Protein AF-A0A820JFT7-F1 (afdb_monomer_lite)

pLDDT: mean 71.4, std 15.86, range [34.22, 89.88]

Secondary structure (DSSP, 8-state):
----PPPHHHHHHHHHHHHHHHTTS--HHHHHHHHHIIIIIGGGGGGTS---TTS---------

Foldseek 3Di:
DDDPFDDLVVVVVVLVVVVVVVVVPPDPVVVVVSVCCVVPPNVPSVVVGCPDPPPPDVPPPPDD

Organism: NCBI:txid392033

Radius of gyration: 15.35 Å; chains: 1; bounding box: 25×26×44 Å

Sequence (64 aa):
MAQALMPNDTVLISYNEIRDEIQKLSDSRMEKLLNYFETQWMISIDTWNVSRTDTRTNSTCEGG

Structure (mmCIF, N/CA/C/O backbone):
data_AF-A0A820JFT7-F1
#
_entry.id   AF-A0A820JFT7-F1
#
loop_
_atom_site.group_PDB
_atom_site.id
_atom_site.type_symbol
_atom_site.label_atom_id
_atom_site.label_alt_id
_atom_site.label_comp_id
_atom_site.label_asym_id
_atom_site.label_entity_id
_atom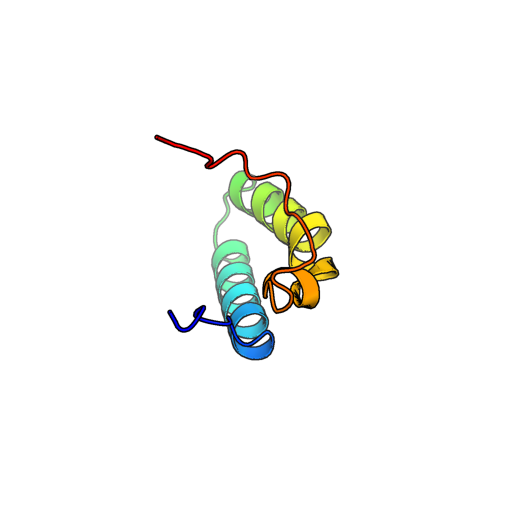_site.label_seq_id
_atom_site.pdbx_PDB_ins_code
_atom_site.Cartn_x
_atom_site.Cartn_y
_atom_site.Cartn_z
_atom_site.occupancy
_atom_site.B_iso_or_equiv
_atom_site.auth_seq_id
_atom_site.auth_comp_id
_atom_site.auth_asym_id
_atom_site.auth_atom_id
_atom_site.pdbx_PDB_model_num
ATOM 1 N N . MET A 1 1 ? 10.301 16.503 -20.957 1.00 40.66 1 MET A N 1
ATOM 2 C CA . MET A 1 1 ? 9.796 16.630 -19.575 1.00 40.66 1 MET A CA 1
ATOM 3 C C . MET A 1 1 ? 10.199 15.370 -18.832 1.00 40.66 1 MET A C 1
ATOM 5 O O . MET A 1 1 ? 9.929 14.297 -19.352 1.00 40.66 1 MET A O 1
ATOM 9 N N . ALA A 1 2 ? 10.915 15.470 -17.712 1.00 42.62 2 ALA A N 1
ATOM 10 C CA . ALA A 1 2 ? 11.234 14.296 -16.902 1.00 42.62 2 ALA A CA 1
ATOM 11 C C . ALA A 1 2 ? 9.971 13.904 -16.122 1.00 42.62 2 ALA A C 1
ATOM 13 O O . ALA A 1 2 ? 9.496 14.695 -15.309 1.00 42.62 2 ALA A O 1
ATOM 14 N N . GLN A 1 3 ? 9.386 12.738 -16.407 1.00 54.09 3 GLN A N 1
ATOM 15 C CA . GLN A 1 3 ? 8.350 12.177 -15.540 1.00 54.09 3 GLN A CA 1
ATOM 16 C C . GLN A 1 3 ? 8.993 11.905 -14.178 1.00 54.09 3 GLN A C 1
ATOM 18 O O . GLN A 1 3 ? 10.009 11.214 -14.099 1.00 54.09 3 GLN A O 1
ATOM 23 N N . ALA A 1 4 ? 8.437 12.494 -13.120 1.00 59.50 4 ALA A N 1
ATOM 24 C CA . ALA A 1 4 ? 8.848 12.198 -11.757 1.00 59.50 4 ALA A CA 1
ATOM 25 C C . ALA A 1 4 ? 8.411 10.764 -11.440 1.00 59.50 4 ALA A C 1
ATOM 27 O O . ALA A 1 4 ? 7.245 10.516 -11.144 1.00 59.50 4 ALA A O 1
ATOM 28 N N . LEU A 1 5 ? 9.335 9.817 -11.590 1.00 64.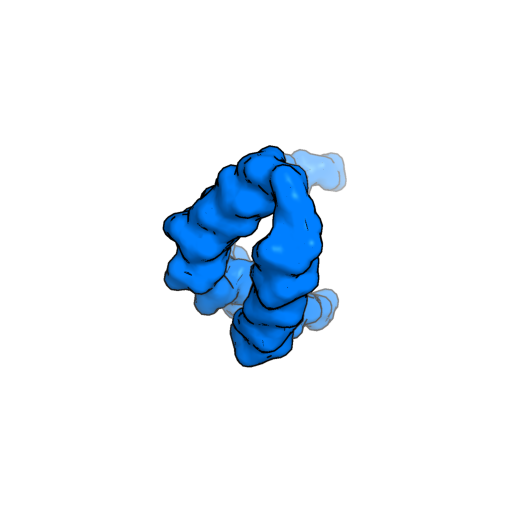88 5 LEU A N 1
ATOM 29 C CA . LEU A 1 5 ? 9.131 8.439 -11.163 1.00 64.88 5 LEU A CA 1
ATOM 30 C C . LEU A 1 5 ? 9.091 8.431 -9.632 1.00 64.88 5 LEU A C 1
ATOM 32 O O . LEU A 1 5 ? 9.983 8.987 -8.990 1.00 64.88 5 LEU A O 1
ATOM 36 N N . MET A 1 6 ? 8.062 7.826 -9.050 1.00 70.88 6 MET A N 1
ATOM 37 C CA . MET A 1 6 ? 7.993 7.583 -7.614 1.00 70.88 6 MET A CA 1
ATOM 38 C C . MET A 1 6 ? 8.784 6.315 -7.289 1.00 70.88 6 MET A C 1
ATOM 40 O O . MET A 1 6 ? 8.395 5.243 -7.744 1.00 70.88 6 MET A O 1
ATOM 44 N N . PRO A 1 7 ? 9.875 6.377 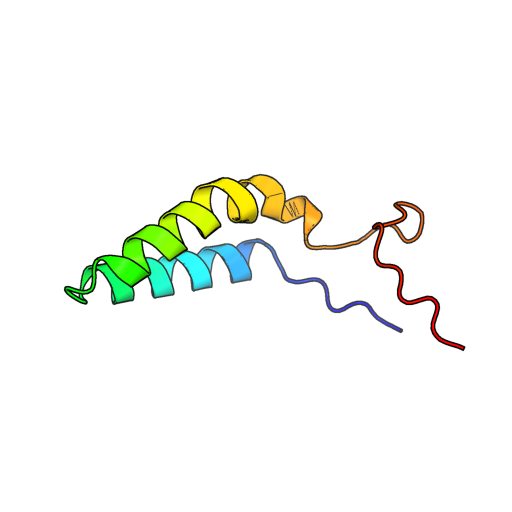-6.511 1.00 79.00 7 PRO A N 1
ATOM 45 C CA . PRO A 1 7 ? 10.587 5.170 -6.114 1.00 79.00 7 PRO A CA 1
ATOM 46 C C . PRO A 1 7 ? 9.655 4.261 -5.305 1.00 79.00 7 PRO A C 1
ATOM 48 O O . PRO A 1 7 ? 9.077 4.702 -4.309 1.00 79.00 7 PRO A O 1
ATOM 51 N N . ASN A 1 8 ? 9.513 3.003 -5.728 1.00 81.38 8 ASN A N 1
ATOM 52 C CA . ASN A 1 8 ? 8.601 2.047 -5.092 1.00 81.38 8 ASN A CA 1
ATOM 53 C C . ASN A 1 8 ? 8.896 1.893 -3.593 1.00 81.38 8 ASN A C 1
ATOM 55 O O . ASN A 1 8 ? 7.971 1.862 -2.786 1.00 81.38 8 ASN A O 1
ATOM 59 N N . ASP A 1 9 ? 10.179 1.874 -3.216 1.00 82.06 9 ASP A N 1
ATOM 60 C CA . ASP A 1 9 ? 10.611 1.808 -1.818 1.00 82.06 9 ASP A CA 1
ATOM 61 C C . ASP A 1 9 ? 10.065 2.975 -0.991 1.00 82.06 9 ASP A C 1
ATOM 63 O O . ASP A 1 9 ? 9.550 2.774 0.105 1.00 82.06 9 ASP A O 1
ATOM 67 N N . THR A 1 10 ? 10.116 4.198 -1.524 1.00 83.06 10 THR A N 1
ATOM 68 C CA . THR A 1 10 ? 9.608 5.388 -0.829 1.00 83.06 10 THR A CA 1
ATOM 69 C C . THR A 1 10 ? 8.101 5.303 -0.622 1.00 83.06 10 THR A C 1
ATOM 71 O O . THR A 1 10 ? 7.613 5.599 0.463 1.00 83.06 10 THR A O 1
ATOM 74 N N . VAL A 1 11 ? 7.363 4.854 -1.637 1.00 83.69 11 VAL A N 1
ATOM 75 C CA . VAL A 1 11 ? 5.906 4.704 -1.555 1.00 83.69 11 VAL A CA 1
ATOM 76 C C . VAL A 1 11 ? 5.515 3.620 -0.544 1.00 83.69 11 VAL A C 1
ATOM 78 O O . VAL A 1 11 ? 4.605 3.844 0.252 1.00 83.69 11 VAL A O 1
ATOM 81 N N . LEU A 1 12 ? 6.218 2.482 -0.516 1.00 85.75 12 LEU A N 1
ATOM 82 C CA . LEU A 1 12 ? 5.978 1.416 0.463 1.00 85.75 12 LEU A CA 1
ATOM 83 C C . LEU A 1 12 ? 6.271 1.870 1.896 1.00 85.75 12 LEU A C 1
ATOM 85 O O . LEU A 1 12 ? 5.481 1.591 2.797 1.00 85.75 12 LEU A O 1
ATOM 89 N N . ILE A 1 13 ? 7.384 2.578 2.110 1.00 89.25 13 ILE A N 1
ATOM 90 C CA . ILE A 1 13 ? 7.750 3.112 3.428 1.00 89.25 13 ILE A CA 1
ATOM 91 C C . ILE A 1 13 ? 6.664 4.072 3.918 1.00 89.25 13 ILE A C 1
ATOM 93 O O . ILE A 1 13 ? 6.107 3.860 4.994 1.00 89.25 13 ILE A O 1
ATOM 97 N N . SER A 1 14 ? 6.289 5.062 3.103 1.00 86.12 14 SER A N 1
ATOM 98 C CA . SER A 1 14 ? 5.265 6.040 3.482 1.00 86.12 14 SER A CA 1
ATOM 99 C C . SER A 1 14 ? 3.886 5.408 3.687 1.00 86.12 14 SER A C 1
ATOM 101 O O . SER A 1 14 ? 3.159 5.807 4.593 1.00 86.12 14 SER A O 1
ATOM 103 N N . TYR A 1 15 ? 3.513 4.401 2.891 1.00 87.94 15 TYR A N 1
ATOM 104 C CA . TYR A 1 15 ? 2.258 3.675 3.096 1.00 87.94 15 TYR A CA 1
ATOM 105 C C . TYR A 1 15 ? 2.225 2.956 4.452 1.00 87.94 15 TYR A C 1
ATOM 107 O O . TYR A 1 15 ? 1.221 3.030 5.162 1.00 87.94 15 TYR A O 1
ATOM 115 N N . ASN A 1 16 ? 3.322 2.297 4.836 1.00 89.00 16 ASN A N 1
ATOM 116 C CA . ASN A 1 16 ? 3.414 1.606 6.122 1.00 89.00 16 ASN A CA 1
ATOM 117 C C . ASN A 1 16 ? 3.347 2.579 7.307 1.00 89.00 16 ASN A C 1
ATOM 119 O O . ASN A 1 16 ? 2.637 2.303 8.270 1.00 89.00 16 ASN A O 1
ATOM 123 N N . GLU A 1 17 ? 4.003 3.738 7.217 1.00 89.88 17 GLU A N 1
ATOM 124 C CA . GLU A 1 17 ? 3.914 4.784 8.246 1.00 89.88 17 GLU A CA 1
ATOM 125 C C . GLU A 1 17 ? 2.467 5.270 8.434 1.00 89.88 17 GLU A C 1
ATOM 127 O O . GLU A 1 17 ? 1.961 5.320 9.556 1.00 89.88 17 GLU A O 1
ATOM 132 N N . ILE A 1 18 ? 1.760 5.542 7.331 1.00 87.06 18 ILE A N 1
ATOM 133 C CA . ILE A 1 18 ? 0.351 5.963 7.354 1.00 87.06 18 ILE A CA 1
ATOM 134 C C . ILE A 1 18 ? -0.542 4.868 7.952 1.00 87.06 18 ILE A C 1
ATOM 136 O O . ILE A 1 18 ? -1.452 5.159 8.732 1.00 87.06 18 ILE A O 1
ATOM 140 N N . ARG A 1 19 ? -0.294 3.600 7.605 1.00 87.25 19 ARG A N 1
ATOM 141 C CA . ARG A 1 19 ? -1.028 2.454 8.154 1.00 87.25 19 ARG A CA 1
ATOM 142 C C . ARG A 1 19 ? -0.855 2.353 9.669 1.00 87.25 19 ARG A C 1
ATOM 144 O O . ARG A 1 19 ? -1.853 2.202 10.373 1.00 87.25 19 ARG A O 1
ATOM 151 N N . ASP A 1 20 ? 0.373 2.472 10.162 1.00 88.44 20 ASP A N 1
ATOM 152 C CA . ASP A 1 20 ? 0.686 2.399 11.592 1.00 88.44 20 ASP A CA 1
ATOM 153 C C . ASP A 1 20 ? 0.074 3.562 12.385 1.00 88.44 20 ASP A C 1
ATOM 155 O O . ASP A 1 20 ? -0.322 3.397 13.541 1.00 88.44 20 ASP A O 1
ATOM 159 N N . GLU A 1 21 ? -0.022 4.752 11.790 1.00 86.12 21 GLU A N 1
ATOM 160 C CA . GLU A 1 21 ? -0.707 5.893 12.400 1.00 86.12 21 GLU A CA 1
ATOM 161 C C . GLU A 1 21 ? -2.224 5.715 12.426 1.00 86.12 21 GLU A C 1
ATOM 163 O O . GLU A 1 21 ? -2.861 5.979 13.446 1.00 86.12 21 GLU A O 1
ATOM 168 N N . ILE A 1 22 ? -2.812 5.210 11.341 1.00 83.62 22 ILE A N 1
ATOM 169 C CA . ILE A 1 22 ? -4.254 4.971 11.258 1.00 83.62 22 ILE A CA 1
ATOM 170 C C . ILE A 1 22 ? -4.698 3.857 12.204 1.00 83.62 22 ILE A C 1
ATOM 172 O O . ILE A 1 22 ? -5.753 3.995 12.810 1.00 83.62 22 ILE A O 1
ATOM 176 N N . GLN A 1 23 ? -3.900 2.807 12.413 1.00 80.56 23 GLN A N 1
ATOM 177 C CA . GLN A 1 23 ? -4.213 1.770 13.409 1.00 80.56 23 GLN A CA 1
ATOM 178 C C . GLN A 1 23 ? -4.300 2.315 14.843 1.00 80.56 23 GLN A C 1
ATOM 180 O O . GLN A 1 23 ? -4.957 1.720 15.696 1.00 80.56 23 GLN A O 1
ATOM 185 N N . LYS A 1 24 ? -3.654 3.453 15.127 1.00 83.31 24 LYS A N 1
ATOM 186 C CA . LYS A 1 24 ? -3.756 4.142 16.424 1.00 83.31 24 LYS A CA 1
ATOM 187 C C . LYS A 1 24 ? -5.018 5.005 16.526 1.00 83.31 24 LYS A C 1
ATOM 189 O O . LYS A 1 24 ? -5.370 5.433 17.625 1.00 83.31 24 LYS A O 1
ATOM 194 N N . LEU A 1 25 ? -5.697 5.270 15.410 1.00 76.00 25 LEU A N 1
ATOM 195 C CA . LEU A 1 25 ? -6.953 6.010 15.341 1.00 76.00 25 LEU A CA 1
ATOM 196 C C . LEU A 1 25 ? -8.129 5.020 15.340 1.00 76.00 25 LEU A C 1
ATOM 198 O O . LEU A 1 25 ? -8.123 4.026 14.629 1.00 76.00 25 LEU A O 1
ATOM 202 N N . SER A 1 26 ? -9.188 5.293 16.105 1.00 69.56 26 SER A N 1
ATOM 203 C CA . SER A 1 26 ? -10.355 4.394 16.193 1.00 69.56 26 SER A CA 1
ATOM 204 C C . SER A 1 26 ? -11.349 4.514 15.022 1.00 69.56 26 SER A C 1
ATOM 206 O O . SER A 1 26 ? -12.466 3.994 15.104 1.00 69.56 26 SER A O 1
ATOM 208 N N . ASP A 1 27 ? -10.994 5.213 13.935 1.00 75.94 27 ASP A N 1
ATOM 209 C CA . ASP A 1 27 ? -11.911 5.458 12.814 1.00 75.94 27 ASP A CA 1
ATOM 210 C C . ASP A 1 27 ? -11.859 4.334 11.767 1.00 75.94 27 ASP A C 1
ATOM 212 O O . ASP A 1 27 ? -11.028 4.312 10.857 1.00 75.94 27 ASP A O 1
ATOM 216 N N . SER A 1 28 ? -12.844 3.439 11.851 1.00 74.50 28 SER A N 1
ATOM 217 C CA . SER A 1 28 ? -13.064 2.325 10.913 1.00 74.50 28 SER A CA 1
ATOM 218 C C . SER A 1 28 ? -13.199 2.718 9.430 1.00 74.50 28 SER A C 1
ATOM 220 O O . SER A 1 28 ? -13.106 1.861 8.547 1.00 74.50 28 SER A O 1
ATOM 222 N N . ARG A 1 29 ? -13.456 3.995 9.104 1.00 78.44 29 ARG A N 1
ATOM 223 C CA . ARG A 1 29 ? -13.556 4.449 7.704 1.00 78.44 29 ARG A CA 1
ATOM 224 C C . ARG A 1 29 ? -12.191 4.509 7.031 1.00 78.44 29 ARG A C 1
ATOM 226 O O . ARG A 1 29 ? -12.084 4.151 5.859 1.00 78.44 29 ARG A O 1
ATOM 233 N N . MET A 1 30 ? -11.166 4.912 7.775 1.00 81.25 30 MET A N 1
ATOM 234 C CA . MET A 1 30 ? -9.798 4.995 7.271 1.00 81.25 30 MET A CA 1
ATOM 235 C C . MET A 1 30 ? -9.209 3.601 7.033 1.00 81.25 30 MET A C 1
ATOM 237 O O . MET A 1 30 ? -8.547 3.391 6.022 1.00 81.25 30 MET A O 1
ATOM 241 N N . GLU A 1 31 ? -9.545 2.616 7.869 1.00 81.62 31 GLU A N 1
ATOM 242 C CA . GLU A 1 31 ? -9.147 1.218 7.651 1.00 81.62 31 GLU A CA 1
ATOM 243 C C . GLU A 1 31 ? -9.701 0.639 6.342 1.00 81.62 31 GLU A C 1
ATOM 245 O O . GLU A 1 31 ? -8.982 -0.022 5.594 1.00 81.62 31 GLU A O 1
ATOM 250 N N . LYS A 1 32 ? -10.975 0.907 6.019 1.00 83.94 32 LYS A N 1
ATOM 251 C CA . LYS A 1 32 ? -11.575 0.449 4.752 1.00 83.94 32 LYS A CA 1
ATOM 252 C C . LYS A 1 32 ? -10.881 1.062 3.539 1.00 83.94 32 LYS A C 1
ATOM 254 O O . LYS A 1 32 ? -10.695 0.376 2.535 1.00 83.94 32 LYS A O 1
ATOM 259 N N . LEU A 1 33 ? -10.504 2.336 3.638 1.00 83.25 33 LEU A N 1
ATOM 260 C CA . LEU A 1 33 ? -9.765 3.033 2.592 1.00 83.25 33 LEU A CA 1
ATOM 261 C C . LEU A 1 33 ? -8.359 2.443 2.422 1.00 83.25 33 LEU A C 1
ATOM 263 O O . LEU A 1 33 ? -7.961 2.159 1.296 1.00 83.25 33 LEU A O 1
ATOM 267 N N . LEU A 1 34 ? -7.641 2.192 3.520 1.00 85.44 34 LEU A N 1
ATOM 268 C CA . LEU A 1 34 ? -6.327 1.548 3.482 1.00 85.44 34 LEU A CA 1
ATOM 269 C C . LEU A 1 34 ? -6.389 0.150 2.872 1.00 85.44 34 LEU A C 1
ATOM 271 O O . LEU A 1 34 ? -5.605 -0.149 1.983 1.00 85.44 34 LEU A O 1
ATOM 275 N N . ASN A 1 35 ? -7.366 -0.672 3.255 1.00 86.12 35 ASN A N 1
ATOM 276 C CA . ASN A 1 35 ? -7.539 -1.998 2.659 1.00 86.12 35 ASN A CA 1
ATOM 277 C C . ASN A 1 35 ? -7.773 -1.925 1.142 1.00 86.12 35 ASN A C 1
ATOM 279 O O . ASN A 1 35 ? -7.260 -2.755 0.390 1.00 86.12 35 ASN A O 1
ATOM 283 N N . TYR A 1 36 ? -8.527 -0.931 0.665 1.00 84.81 36 TYR A N 1
ATOM 284 C CA . TYR A 1 36 ? -8.676 -0.699 -0.771 1.00 84.81 36 TYR A CA 1
ATOM 285 C C . TYR A 1 36 ? -7.337 -0.314 -1.422 1.00 84.81 36 TYR A C 1
ATOM 287 O O . TYR A 1 36 ? -6.974 -0.880 -2.454 1.00 84.81 36 TYR A O 1
ATOM 295 N N . PHE A 1 37 ? -6.571 0.590 -0.802 1.00 83.12 37 PHE A N 1
ATOM 296 C CA . PHE A 1 37 ? -5.244 0.969 -1.293 1.00 83.12 37 PHE A CA 1
ATOM 297 C C . PHE A 1 37 ? -4.262 -0.211 -1.310 1.00 83.12 37 PHE A C 1
ATOM 299 O O . PHE A 1 37 ? -3.555 -0.398 -2.298 1.00 83.12 37 PHE A O 1
ATOM 306 N N . GLU A 1 38 ? -4.247 -1.049 -0.277 1.00 85.69 38 GLU A N 1
ATOM 307 C CA . GLU A 1 38 ? -3.394 -2.239 -0.209 1.00 85.69 38 GLU A CA 1
ATOM 308 C C . GLU A 1 38 ? -3.740 -3.225 -1.328 1.00 85.69 38 GLU A C 1
ATOM 310 O O . GLU A 1 38 ? -2.866 -3.665 -2.068 1.00 85.69 38 GLU A O 1
ATOM 315 N N . THR A 1 39 ? -5.031 -3.531 -1.492 1.00 84.00 39 THR A N 1
ATOM 316 C CA . THR A 1 39 ? -5.497 -4.594 -2.396 1.00 84.00 39 THR A CA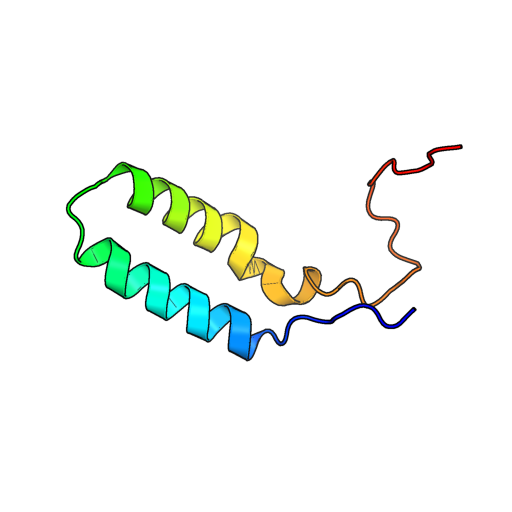 1
ATOM 317 C C . THR A 1 39 ? -5.536 -4.199 -3.866 1.00 84.00 39 THR A C 1
ATOM 319 O O . THR A 1 39 ? -5.405 -5.069 -4.720 1.00 84.00 39 THR A O 1
ATOM 322 N N . GLN A 1 40 ? -5.742 -2.923 -4.191 1.00 80.69 40 GLN A N 1
ATOM 323 C CA . GLN A 1 40 ? -5.846 -2.475 -5.585 1.00 80.69 40 GLN A CA 1
ATOM 324 C C . GLN A 1 40 ? -4.594 -1.747 -6.060 1.00 80.69 40 GLN A C 1
ATOM 326 O O . GLN A 1 40 ? -4.205 -1.852 -7.221 1.00 80.69 40 GLN A O 1
ATOM 331 N N . TRP A 1 41 ? -3.979 -0.975 -5.173 1.00 77.38 41 TRP A N 1
ATOM 332 C CA . TRP A 1 41 ? -3.028 0.063 -5.543 1.00 77.38 41 TRP A CA 1
ATOM 333 C C . TRP A 1 41 ? -1.592 -0.372 -5.222 1.00 77.38 41 TRP A C 1
ATOM 335 O O . TRP A 1 41 ? -0.740 -0.303 -6.105 1.00 77.38 41 TRP A O 1
ATOM 345 N N . MET A 1 42 ? -1.331 -0.935 -4.038 1.00 81.06 42 MET A N 1
ATOM 346 C CA . MET A 1 42 ? 0.009 -1.405 -3.647 1.00 81.06 42 MET A CA 1
ATOM 347 C C . MET A 1 42 ? 0.470 -2.673 -4.372 1.00 81.06 42 MET A C 1
ATOM 349 O O . MET A 1 42 ? 1.658 -2.802 -4.651 1.00 81.06 42 MET A O 1
ATOM 353 N N . ILE A 1 43 ? -0.444 -3.573 -4.758 1.00 79.88 43 ILE A N 1
ATOM 354 C CA . ILE A 1 43 ? -0.095 -4.789 -5.527 1.00 79.88 43 ILE A CA 1
ATOM 355 C C . ILE A 1 43 ? 0.545 -4.449 -6.881 1.00 79.88 43 ILE A C 1
ATOM 357 O O . ILE A 1 43 ? 1.364 -5.207 -7.394 1.00 79.88 43 ILE A O 1
ATOM 361 N N . SER A 1 44 ? 0.182 -3.302 -7.456 1.00 76.56 44 SER A N 1
ATOM 362 C CA . SER A 1 44 ? 0.594 -2.898 -8.801 1.00 76.56 44 SER A CA 1
ATOM 363 C C . SER A 1 44 ? 1.534 -1.693 -8.776 1.00 76.56 44 SER A C 1
ATOM 365 O O . SER A 1 44 ? 1.555 -0.919 -9.730 1.00 76.56 44 SER A O 1
ATOM 367 N N . ILE A 1 45 ? 2.294 -1.498 -7.697 1.00 75.44 45 ILE A N 1
ATOM 368 C CA . ILE A 1 45 ? 3.150 -0.317 -7.502 1.00 75.44 45 ILE A CA 1
ATOM 369 C C . ILE A 1 45 ? 4.145 -0.093 -8.654 1.00 75.44 45 ILE A C 1
ATOM 371 O O . ILE A 1 45 ? 4.340 1.035 -9.100 1.00 75.44 45 ILE A O 1
ATOM 375 N N . ASP A 1 46 ? 4.665 -1.172 -9.246 1.00 71.38 46 ASP A N 1
ATOM 376 C CA . ASP A 1 46 ? 5.542 -1.131 -10.424 1.00 71.38 46 ASP A CA 1
ATOM 377 C C . ASP A 1 46 ? 4.884 -0.507 -11.664 1.00 71.38 46 ASP A C 1
ATOM 379 O O . ASP A 1 46 ? 5.568 -0.023 -12.565 1.00 71.38 46 ASP A O 1
ATOM 383 N N . THR A 1 47 ? 3.551 -0.498 -11.715 1.00 71.69 47 THR A N 1
ATOM 384 C CA . THR A 1 47 ? 2.771 0.071 -12.824 1.00 71.69 47 THR A CA 1
ATOM 385 C C . THR A 1 47 ? 2.438 1.549 -12.636 1.00 71.69 47 THR A C 1
ATOM 387 O O . THR A 1 47 ? 1.980 2.194 -13.578 1.00 71.69 47 THR A O 1
ATOM 390 N N . TRP A 1 48 ? 2.683 2.111 -11.447 1.00 74.25 48 TRP A N 1
ATOM 391 C CA . TRP A 1 48 ? 2.424 3.526 -11.156 1.00 74.25 48 TRP A CA 1
ATOM 392 C C . TRP A 1 48 ? 3.396 4.433 -11.893 1.00 74.25 48 TRP A C 1
ATOM 394 O O . TRP A 1 48 ? 3.050 5.515 -12.369 1.00 74.25 48 TRP A O 1
ATOM 404 N N . ASN A 1 49 ? 4.625 3.950 -12.022 1.00 69.25 49 ASN A N 1
ATOM 405 C CA . ASN A 1 49 ? 5.640 4.561 -12.842 1.00 69.25 49 ASN A CA 1
ATOM 406 C C . ASN A 1 49 ? 5.374 4.216 -14.302 1.00 69.25 49 ASN A C 1
ATOM 408 O O . ASN A 1 49 ? 5.815 3.185 -14.813 1.00 69.25 49 ASN A O 1
ATOM 412 N N . VAL A 1 50 ? 4.667 5.107 -14.997 1.00 62.66 50 VAL A N 1
ATOM 413 C CA . VAL A 1 50 ? 4.507 5.026 -16.451 1.00 62.66 50 VAL A CA 1
ATOM 414 C C . VAL A 1 50 ? 5.868 5.293 -17.098 1.00 62.66 50 VAL A C 1
ATOM 416 O O . VAL A 1 50 ? 6.212 6.422 -17.426 1.00 62.66 50 VAL A O 1
ATOM 419 N N . SER A 1 51 ? 6.666 4.237 -17.240 1.00 55.25 51 SER A N 1
ATOM 420 C CA . SER A 1 51 ? 7.999 4.249 -17.857 1.00 55.25 51 SER A CA 1
ATOM 421 C C . SER A 1 51 ? 7.957 4.039 -19.374 1.00 55.25 51 SER A C 1
ATOM 423 O O . SER A 1 51 ? 8.971 4.188 -20.052 1.00 55.25 51 SER A O 1
ATOM 425 N N . ARG A 1 52 ? 6.783 3.709 -19.924 1.00 48.69 52 ARG A N 1
ATOM 426 C CA . ARG A 1 52 ? 6.554 3.527 -21.358 1.00 48.69 52 ARG A CA 1
ATOM 427 C C . ARG A 1 52 ? 5.515 4.523 -21.845 1.00 48.69 52 ARG A C 1
ATOM 429 O O . ARG A 1 52 ? 4.336 4.384 -21.540 1.00 48.69 52 ARG A O 1
ATOM 436 N N . THR A 1 53 ? 5.951 5.474 -22.663 1.00 52.78 53 THR A N 1
ATOM 437 C CA . THR A 1 53 ? 5.087 6.340 -23.483 1.00 52.78 53 THR A CA 1
ATOM 438 C C . THR A 1 53 ? 4.211 5.561 -24.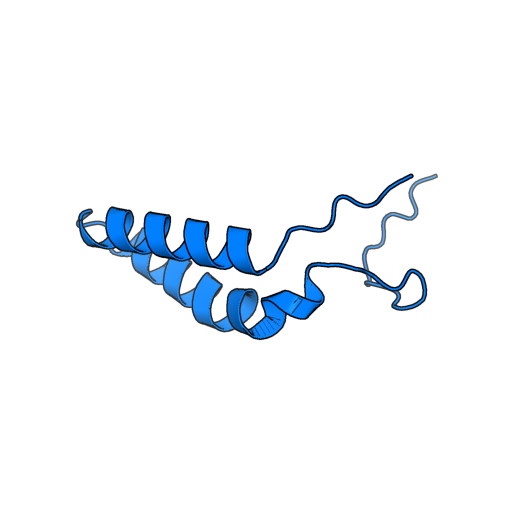473 1.00 52.78 53 THR A C 1
ATOM 440 O O . THR A 1 53 ? 3.274 6.128 -25.023 1.00 52.78 53 THR A O 1
ATOM 443 N N . ASP A 1 54 ? 4.483 4.268 -24.674 1.00 51.25 54 ASP A N 1
ATOM 444 C CA . ASP A 1 54 ? 3.770 3.417 -25.635 1.00 51.25 54 ASP A CA 1
ATOM 445 C C . ASP A 1 54 ? 2.570 2.686 -25.013 1.00 51.25 54 ASP A C 1
ATOM 447 O O . ASP A 1 54 ? 1.690 2.195 -25.724 1.00 51.25 54 ASP A O 1
ATOM 451 N N . THR A 1 55 ? 2.505 2.610 -23.680 1.00 50.38 55 THR A N 1
ATOM 452 C CA . THR A 1 55 ? 1.340 2.053 -22.994 1.00 50.38 55 THR A CA 1
ATOM 453 C C . THR A 1 55 ? 0.326 3.174 -22.849 1.00 50.38 55 THR A C 1
ATOM 455 O O . THR A 1 55 ? 0.384 3.966 -21.910 1.00 50.38 55 THR A O 1
ATOM 458 N N . ARG A 1 56 ? -0.582 3.262 -23.824 1.00 49.84 56 ARG A N 1
ATOM 459 C CA . ARG A 1 56 ? -1.717 4.187 -23.839 1.00 49.84 56 ARG A CA 1
ATOM 460 C C . ARG A 1 56 ? -2.547 3.960 -22.574 1.00 49.84 56 ARG A C 1
ATOM 462 O O . ARG A 1 56 ? -3.425 3.103 -22.556 1.00 49.84 56 ARG A O 1
ATOM 469 N N . THR A 1 57 ? -2.256 4.693 -21.502 1.00 50.00 57 THR A N 1
ATOM 470 C CA . THR A 1 57 ? -3.211 4.828 -20.412 1.00 50.00 57 THR A CA 1
ATOM 471 C C . THR A 1 57 ? -4.383 5.596 -20.9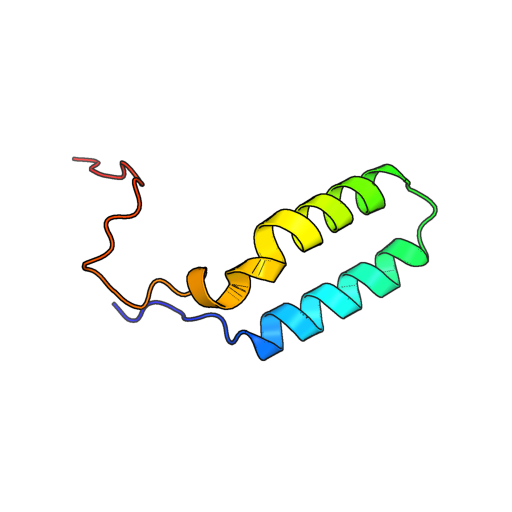94 1.00 50.00 57 THR A C 1
ATOM 473 O O . THR A 1 57 ? -4.217 6.594 -21.692 1.00 50.00 57 THR A O 1
ATOM 476 N N . ASN A 1 58 ? -5.585 5.083 -20.783 1.00 46.81 58 ASN A N 1
ATOM 477 C CA . ASN A 1 58 ? -6.846 5.563 -21.348 1.00 46.81 58 ASN A CA 1
ATOM 478 C C . ASN A 1 58 ? -7.246 6.928 -20.753 1.00 46.81 58 ASN A C 1
ATOM 480 O O . ASN A 1 58 ? -8.422 7.274 -20.693 1.00 46.81 58 ASN A O 1
ATOM 484 N N . SER A 1 59 ? -6.270 7.691 -20.275 1.00 47.94 59 SER A N 1
ATOM 485 C CA . SER A 1 59 ? -6.381 9.081 -19.913 1.00 47.94 59 SER A CA 1
ATOM 486 C C . SER A 1 59 ? -6.656 9.849 -21.199 1.00 47.94 59 SER A C 1
ATOM 488 O O . SER A 1 59 ? -5.746 10.322 -21.874 1.00 47.94 59 SER A O 1
ATOM 490 N N . THR A 1 60 ? -7.932 9.954 -21.562 1.00 49.16 60 THR A N 1
ATOM 491 C CA . THR A 1 60 ? -8.465 11.026 -22.403 1.00 49.16 60 THR A CA 1
ATOM 492 C C . THR A 1 60 ? -8.147 12.367 -21.739 1.00 49.16 60 THR A C 1
ATOM 494 O O . THR A 1 60 ? -8.989 12.989 -21.106 1.00 49.16 60 THR A O 1
ATOM 497 N N . CYS A 1 61 ? -6.895 12.791 -21.861 1.00 46.97 61 CYS A N 1
ATOM 498 C CA . CYS A 1 61 ? -6.456 14.174 -21.786 1.00 46.97 61 CYS A CA 1
ATOM 499 C C . CYS A 1 61 ? -5.929 14.550 -23.175 1.00 46.97 61 CYS A C 1
ATOM 501 O O . CYS A 1 61 ? -4.798 14.992 -23.332 1.00 46.97 61 CYS A O 1
ATOM 503 N N . GLU A 1 62 ? -6.751 14.338 -24.201 1.00 42.34 62 GLU A N 1
ATOM 504 C CA . GLU A 1 62 ? -6.650 15.116 -25.433 1.00 42.34 62 GLU A CA 1
ATOM 505 C C . GLU A 1 62 ? -7.555 16.332 -25.239 1.00 42.34 62 GLU A C 1
ATOM 507 O O . GLU A 1 62 ? -8.756 16.298 -25.497 1.00 42.34 62 GLU A O 1
ATOM 512 N N . GLY A 1 63 ? -6.982 17.379 -24.652 1.00 44.06 63 GLY A N 1
ATOM 513 C CA . GLY A 1 63 ? -7.582 18.700 -24.613 1.00 44.06 63 GLY A CA 1
ATOM 514 C C . GLY A 1 63 ? -6.852 19.605 -25.595 1.00 44.06 63 GLY A C 1
ATOM 515 O O . GLY A 1 63 ? -5.735 20.004 -25.288 1.00 44.06 63 GLY A O 1
ATOM 516 N N . GLY A 1 64 ? -7.525 19.928 -26.705 1.00 34.22 64 GLY A N 1
ATOM 517 C CA . GLY A 1 64 ? -7.364 21.177 -27.466 1.00 34.22 64 GLY A CA 1
ATOM 518 C C . GLY A 1 64 ? -6.187 21.273 -28.418 1.00 34.22 64 GLY A C 1
ATOM 519 O O . GLY A 1 64 ? -5.090 21.628 -27.942 1.00 34.22 64 GLY A O 1
#